Protein 3OA6 (pdb70)

Organism: Homo sapiens (NCBI:txid9606)

Nearest PDB structures (foldseek):
  3oa6-assembly1_B  TM=1.012E+00  e=2.295E-14  Homo sapiens
  3ob9-assembly4_D  TM=9.820E-01  e=2.320E-13  Homo sapiens
  3m9q-assembly2_B  TM=9.388E-01  e=4.950E-09  Drosophila melanogaster
  7uve-assembly1_A  TM=7.459E-01  e=1.140E-02  Drosophila melanogaster
  7uw8-assembly1_A  TM=7.492E-01  e=1.871E-02  Drosophila melanogaster

B-factor: mean 77.65, std 20.43, range [47.86, 253.08]

Secondary structure (DSSP, 8-state):
--S-TT-EEEEE-S-TTS---EEEEEEEEEEEEE-TT--EEEEEEEEETTS-GGG-EEEEGGGEEE--HHHHHHHHHHHHHHH-/--S-TT-EEEEE-S-TTS---EEEEEEEEEEEEE-TT--EEEEEEEEETTS-GGG-EEEEGGGEEE--HHHHHHHHHHHHHHH-/----

Radius of gyration: 21.13 Å; Cα contacts (8 Å, |Δi|>4): 311; chains: 3; bounding box: 27×32×56 Å

CATH classification: 2.30.30.140

Solvent-accessible surface area: 11754 Å² total

Structure (mmCIF, N/CA/C/O backbone):
data_3OA6
#
_entry.id   3OA6
#
_cell.length_a   37.976
_cell.length_b   44.094
_cell.length_c   67.500
_cell.angle_alpha   81.350
_cell.angle_beta   89.840
_cell.angle_gamma   90.040
#
_symmetry.space_group_name_H-M   'P 1'
#
loop_
_entity.id
_entity.type
_entity.pdbx_description
1 polymer 'Male-specific lethal 3 homolog'
2 polymer "DNA (5'-D(*GP*CP*TP*AP*GP*GP*TP*CP*AP*AP*AP*GP*GP*TP*CP*A)-3')"
3 polymer "DNA (5'-D(*CP*TP*GP*AP*CP*CP*TP*TP*TP*GP*AP*CP*CP*TP*AP*G)-3')"
4 polymer 'H4 peptide monomethylated at lysine 20'
5 non-polymer IMIDAZOLE
6 water water
#
loop_
_atom_site.group_PDB
_atom_site.id
_atom_site.type_symbol
_atom_site.label_atom_id
_atom_site.label_alt_id
_atom_site.label_comp_id
_atom_site.label_asym_id
_atom_site.label_entity_id
_atom_site.label_seq_id
_atom_site.pdbx_PDB_ins_code
_atom_site.C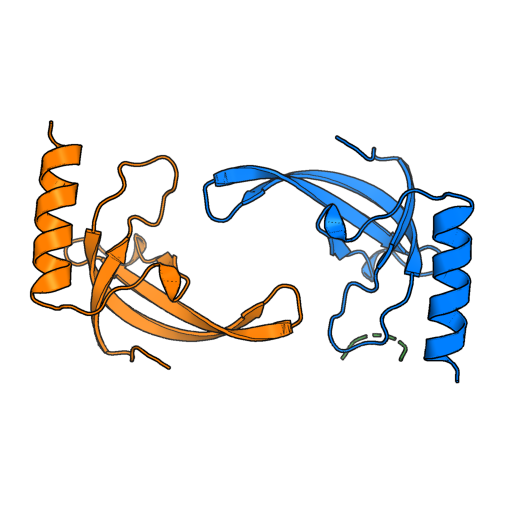artn_x
_atom_site.Cartn_y
_atom_site.Cartn_z
_atom_site.occupancy
_atom_site.B_iso_or_equiv
_atom_site.auth_seq_id
_atom_site.auth_comp_id
_atom_site.auth_asym_id
_atom_site.auth_atom_id
_atom_site.pdbx_PDB_model_num
ATOM 1 N N . PHE A 1 18 ? -8.010 15.367 19.137 1.00 68.66 9 PHE A N 1
ATOM 2 C CA . PHE A 1 18 ? -9.320 14.640 19.030 1.00 67.54 9 PHE A CA 1
ATOM 3 C C . PHE A 1 18 ? -9.852 14.342 20.421 1.00 65.82 9 PHE A C 1
ATOM 4 O O . PHE A 1 18 ? -9.607 15.090 21.359 1.00 66.92 9 PHE A O 1
ATOM 5 N N . LYS A 1 19 ? -10.478 13.187 20.564 1.00 81.60 10 LYS A N 1
ATOM 6 C CA . LYS A 1 19 ? -11.310 12.901 21.749 1.00 78.16 10 LYS A CA 1
ATOM 7 C C . LYS A 1 19 ? -10.469 12.769 23.019 1.00 75.10 10 LYS A C 1
ATOM 8 O O . LYS A 1 19 ? -10.865 13.144 24.120 1.00 73.21 10 LYS A O 1
ATOM 14 N N . PHE A 1 20 ? -9.276 12.247 22.815 1.00 72.73 11 PHE A N 1
ATOM 15 C CA . PHE A 1 20 ? -8.300 12.071 23.891 1.00 70.31 11 PHE A CA 1
ATOM 16 C C . PHE A 1 20 ? -7.031 12.795 23.553 1.00 71.86 11 PHE A C 1
ATOM 17 O O . PHE A 1 20 ? -6.685 12.977 22.414 1.00 71.69 11 PHE A O 1
ATOM 25 N N . HIS A 1 21 ? -6.303 13.133 24.582 1.00 74.47 12 HIS A N 1
ATOM 26 C CA . HIS A 1 21 ? -5.081 13.901 24.417 1.00 78.21 12 HIS A CA 1
ATOM 27 C C . HIS A 1 21 ? -3.914 13.228 25.108 1.00 78.31 12 HIS A C 1
ATOM 28 O O . HIS A 1 21 ? -4.084 12.475 26.074 1.00 78.53 12 HIS A O 1
ATOM 35 N N . SER A 1 22 ? -2.730 13.492 24.572 1.00 78.89 13 SER A N 1
ATOM 36 C CA . SER A 1 22 ? -1.477 13.009 25.181 1.00 78.15 13 SER A CA 1
ATOM 37 C C . SER A 1 22 ? -1.454 13.379 26.615 1.00 76.36 13 SER A C 1
ATOM 38 O O . SER A 1 22 ? -1.752 14.476 26.980 1.00 78.94 13 SER A O 1
ATOM 41 N N . GLY A 1 23 ? -1.054 12.432 27.421 1.00 73.59 14 GLY A N 1
ATOM 42 C CA . GLY A 1 23 ? -0.911 12.654 28.853 1.00 71.68 14 GLY A CA 1
ATOM 43 C C . GLY A 1 23 ? -2.109 12.111 29.562 1.00 69.16 14 GLY A C 1
ATOM 44 O O . GLY A 1 23 ? -2.047 11.733 30.715 1.00 69.45 14 GLY A O 1
ATOM 45 N N . GLU A 1 24 ? -3.203 12.056 28.835 1.00 68.27 15 GLU A N 1
ATOM 46 C CA . GLU A 1 24 ? -4.477 11.609 29.416 1.00 67.32 15 GLU A CA 1
ATOM 47 C C . GLU A 1 24 ? -4.445 10.171 29.858 1.00 64.42 15 GLU A C 1
ATOM 48 O O . GLU A 1 24 ? -4.033 9.254 29.147 1.00 64.34 15 GLU A O 1
ATOM 54 N N . LYS A 1 25 ? -4.961 10.027 31.051 1.00 62.60 16 LYS A N 1
ATOM 55 C CA . LYS A 1 25 ? -5.205 8.752 31.671 1.00 61.83 16 LYS A CA 1
ATOM 56 C C . LYS A 1 25 ? -6.530 8.180 31.168 1.00 58.83 16 LYS A C 1
ATOM 57 O O . LYS A 1 25 ? -7.546 8.838 31.115 1.00 59.62 16 LYS A O 1
ATOM 63 N N . VAL A 1 26 ? -6.467 6.946 30.724 1.00 55.18 17 VAL A N 1
ATOM 64 C CA . VAL A 1 26 ? -7.626 6.319 30.138 1.00 52.95 17 VAL A CA 1
ATOM 65 C C . VAL A 1 26 ? -7.718 4.850 30.464 1.00 52.39 17 VAL A C 1
ATOM 66 O O . VAL A 1 26 ? -6.842 4.257 31.097 1.00 53.42 17 VAL A O 1
ATOM 70 N N . LEU A 1 27 ? -8.813 4.278 30.018 1.00 53.06 18 LEU A N 1
ATOM 71 C CA . LEU A 1 27 ? -9.009 2.827 30.027 1.00 51.31 18 LEU A CA 1
ATOM 72 C C . LEU A 1 27 ? -8.922 2.382 28.616 1.00 53.92 18 LEU A C 1
ATOM 73 O O . LEU A 1 27 ? -9.476 3.035 27.733 1.00 56.00 18 LEU A O 1
ATOM 78 N N . CYS A 1 28 ? -8.247 1.259 28.401 1.00 52.82 19 CYS A N 1
ATOM 79 C CA . CYS A 1 28 ? -8.059 0.759 27.056 1.00 54.13 19 CYS A CA 1
ATOM 80 C C . CYS A 1 28 ? -8.244 -0.745 26.944 1.00 54.08 19 CYS A C 1
ATOM 81 O O . CYS A 1 28 ? -7.742 -1.509 27.764 1.00 53.60 19 CYS A O 1
ATOM 84 N N . PHE A 1 29 ? -8.963 -1.143 25.913 1.00 53.57 20 PHE A N 1
ATOM 85 C CA . PHE A 1 29 ? -9.208 -2.579 25.660 1.00 57.24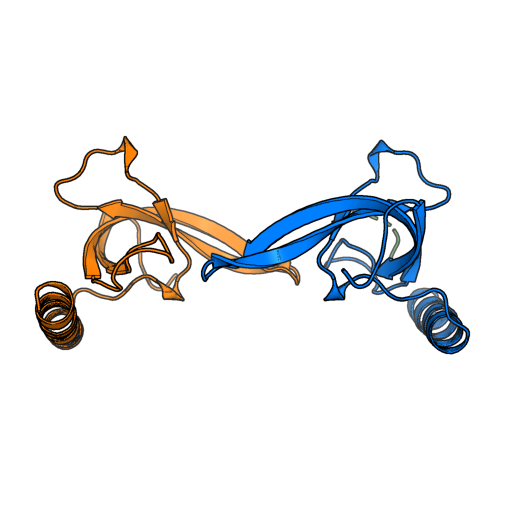 20 PHE A CA 1
ATOM 86 C C . PHE A 1 29 ? -7.937 -3.324 25.372 1.00 57.05 20 PHE A C 1
ATOM 87 O O . PHE A 1 29 ? -6.984 -2.793 24.883 1.00 56.90 20 PHE A O 1
ATOM 95 N N . GLU A 1 30 ? -7.935 -4.541 25.832 1.00 60.65 21 GLU A N 1
ATOM 96 C CA . GLU A 1 30 ? -6.908 -5.526 25.484 1.00 63.38 21 GLU A CA 1
ATOM 97 C C . GLU A 1 30 ? -6.640 -5.402 23.989 1.00 64.56 21 GLU A C 1
ATOM 98 O O . GLU A 1 30 ? -7.538 -5.511 23.177 1.00 65.25 21 GLU A O 1
ATOM 104 N N . PRO A 1 31 ? -5.412 -5.136 23.612 1.00 66.81 22 PRO A N 1
ATOM 105 C CA . PRO A 1 31 ? -5.239 -4.903 22.207 1.00 68.55 22 PRO A CA 1
ATOM 106 C C . PRO A 1 31 ? -5.159 -6.193 21.434 1.00 69.84 22 PRO A C 1
ATOM 107 O O . PRO A 1 31 ? -5.371 -6.189 20.244 1.00 69.30 22 PRO A O 1
ATOM 111 N N . ASP A 1 32 ? -4.916 -7.280 22.155 1.00 72.73 23 ASP A N 1
ATOM 112 C CA . ASP A 1 32 ? -4.789 -8.658 21.542 1.00 74.99 23 ASP A CA 1
ATOM 113 C C . ASP A 1 32 ? -6.091 -9.472 21.454 1.00 75.12 23 ASP A C 1
ATOM 114 O O . ASP A 1 32 ? -6.524 -10.087 22.431 1.00 75.23 23 ASP A O 1
ATOM 119 N N . PRO A 1 33 ? -6.656 -9.562 20.253 1.00 75.66 24 PRO A N 1
ATOM 120 C CA . PRO A 1 33 ? -7.927 -10.214 19.947 1.00 76.38 24 PRO A CA 1
ATOM 121 C C . PRO A 1 33 ? -8.094 -11.590 20.525 1.00 78.30 24 PRO A C 1
ATOM 122 O O . PRO A 1 33 ? -9.216 -11.982 20.820 1.00 79.71 24 PRO A O 1
ATOM 126 N N . THR A 1 34 ? -6.997 -12.321 20.665 1.00 78.61 25 THR A N 1
ATOM 127 C CA . THR A 1 34 ? -7.088 -13.740 21.050 1.00 80.62 25 THR A CA 1
ATOM 128 C C . THR A 1 34 ? -7.198 -13.892 22.556 1.00 81.08 25 THR A C 1
ATOM 129 O O . THR A 1 34 ? -7.324 -15.000 23.070 1.00 84.44 25 THR A O 1
ATOM 133 N N . LYS A 1 35 ? -7.130 -12.761 23.240 1.00 78.50 26 LYS A N 1
ATOM 134 C CA . LYS A 1 35 ? -7.166 -12.716 24.734 1.00 77.89 26 LYS A CA 1
ATOM 135 C C . LYS A 1 35 ? -8.491 -12.221 25.283 1.00 75.07 26 LYS A C 1
ATOM 136 O O . LYS A 1 35 ? -9.310 -11.628 24.590 1.00 73.37 26 LYS A O 1
ATOM 142 N N . ALA A 1 36 ? -8.687 -12.533 26.541 1.00 74.29 27 ALA A N 1
ATOM 143 C CA . ALA A 1 36 ? -9.900 -12.095 27.251 1.00 74.13 27 ALA A CA 1
ATOM 144 C C . ALA A 1 36 ? -10.072 -10.596 27.028 1.00 71.82 27 ALA A C 1
ATOM 145 O O . ALA A 1 36 ? -9.113 -9.821 27.132 1.00 69.77 27 ALA A O 1
ATOM 147 N N . ARG A 1 37 ? -11.281 -10.231 26.634 1.00 70.96 28 ARG A N 1
ATOM 148 C CA . ARG A 1 37 ? -11.676 -8.829 26.528 1.00 69.75 28 ARG A CA 1
ATOM 149 C C . ARG A 1 37 ? -11.750 -8.228 27.942 1.00 66.87 28 ARG A C 1
ATOM 150 O O . ARG A 1 37 ? -12.683 -8.474 28.719 1.00 67.01 28 ARG A O 1
ATOM 158 N 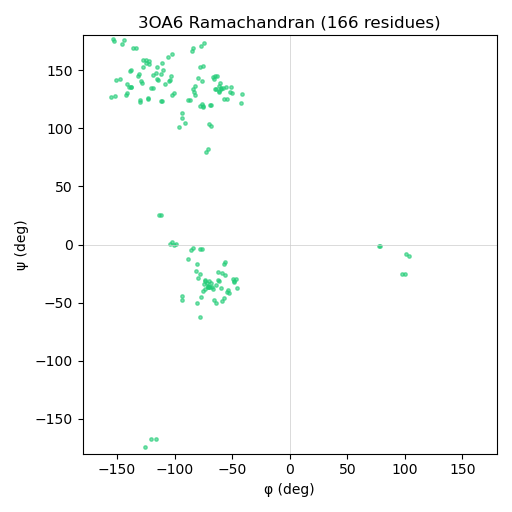N . VAL A 1 38 ? -10.714 -7.483 28.272 1.00 61.86 29 VAL A N 1
ATOM 159 C CA . VAL A 1 38 ? -10.717 -6.695 29.488 1.00 59.06 29 VAL A CA 1
ATOM 160 C C . VAL A 1 38 ? -10.239 -5.289 29.243 1.00 54.54 29 VAL A C 1
ATOM 161 O O . VAL A 1 38 ? -9.729 -4.944 28.189 1.00 52.11 29 VAL A O 1
ATOM 165 N N . LEU A 1 39 ? -10.429 -4.476 30.263 1.00 52.48 30 LEU A N 1
ATOM 166 C CA . LEU A 1 39 ? -10.069 -3.054 30.198 1.00 48.70 30 LEU A CA 1
ATOM 167 C C . LEU A 1 39 ? -8.899 -2.802 31.098 1.00 48.76 30 LEU A C 1
ATOM 168 O O . LEU A 1 39 ? -8.979 -3.040 32.296 1.00 50.91 30 LEU A O 1
ATOM 173 N N . TYR A 1 40 ? -7.830 -2.258 30.532 1.00 49.78 31 TYR A N 1
ATOM 174 C CA . TYR A 1 40 ? -6.640 -1.874 31.322 1.00 51.27 31 TYR A CA 1
ATOM 175 C C . TYR A 1 40 ? -6.534 -0.388 31.581 1.00 51.52 31 TYR A C 1
ATOM 176 O O . TYR A 1 40 ? -6.917 0.452 30.766 1.00 52.23 31 TYR A O 1
ATOM 185 N N . ASP A 1 41 ? -6.033 -0.081 32.750 1.00 52.91 32 ASP A N 1
ATOM 186 C CA . ASP A 1 41 ? -5.688 1.312 33.090 1.00 55.20 32 ASP A CA 1
ATOM 187 C C . ASP A 1 41 ? -4.579 1.659 32.149 1.00 53.19 32 ASP A C 1
ATOM 188 O O . ASP A 1 41 ? -3.650 0.888 31.960 1.00 51.33 32 ASP A O 1
ATOM 193 N N . ALA A 1 42 ? -4.680 2.819 31.543 1.00 51.52 33 ALA A N 1
ATOM 194 C CA . ALA A 1 42 ? -3.658 3.184 30.576 1.00 52.96 33 ALA A CA 1
ATOM 195 C C . ALA A 1 42 ? -3.501 4.673 30.425 1.00 53.97 33 ALA A C 1
ATOM 196 O O . ALA A 1 42 ? -4.196 5.470 31.025 1.00 52.97 33 ALA A O 1
ATOM 198 N N . LYS A 1 43 ? -2.547 5.017 29.614 1.00 56.89 34 LYS A N 1
ATOM 199 C CA . LYS A 1 43 ? -2.197 6.413 29.414 1.00 60.17 34 LYS A CA 1
ATOM 200 C C . LYS A 1 43 ? -1.867 6.687 27.957 1.00 60.62 34 LYS A C 1
ATOM 201 O O . LYS A 1 43 ? -1.191 5.891 27.294 1.00 59.52 34 LYS A O 1
ATOM 207 N N . ILE A 1 44 ? -2.361 7.824 27.469 1.00 60.60 35 ILE A N 1
ATOM 208 C CA . ILE A 1 44 ? -2.058 8.215 26.089 1.00 61.01 35 ILE A CA 1
ATOM 209 C C . ILE A 1 44 ? -0.655 8.784 26.050 1.00 62.39 35 ILE A C 1
ATOM 210 O O . ILE A 1 44 ? -0.338 9.754 26.730 1.00 64.33 35 ILE A O 1
ATOM 215 N N . VAL A 1 45 ? 0.179 8.128 25.271 1.00 63.23 36 VAL A N 1
ATOM 216 C CA . VAL A 1 45 ? 1.617 8.459 25.139 1.00 65.96 36 VAL A CA 1
ATOM 217 C C . VAL A 1 45 ? 1.802 9.387 23.977 1.00 68.71 36 VAL A C 1
ATOM 218 O O . VAL A 1 45 ? 2.531 10.359 24.032 1.00 72.20 36 VAL A O 1
ATOM 222 N N . ASP A 1 46 ? 1.125 9.028 22.912 1.00 69.10 37 ASP A N 1
ATOM 223 C CA . ASP A 1 46 ? 1.148 9.775 21.644 1.00 71.60 37 ASP A CA 1
ATOM 224 C C . ASP A 1 46 ? -0.129 9.644 20.834 1.00 69.86 37 ASP A C 1
ATOM 225 O O . ASP A 1 46 ? -0.721 8.566 20.728 1.00 67.43 37 ASP A O 1
ATOM 230 N N . VAL A 1 47 ? -0.511 10.755 20.229 1.00 70.49 38 VAL A N 1
ATOM 231 C CA . VAL A 1 47 ? -1.547 10.734 19.209 1.00 70.66 38 VAL A CA 1
ATOM 232 C C . VAL A 1 47 ? -0.971 11.045 17.853 1.00 73.13 38 VAL A C 1
ATOM 233 O O . VAL A 1 47 ? 0.042 11.706 17.687 1.00 76.80 38 VAL A O 1
ATOM 237 N N . ILE A 1 48 ? -1.672 10.578 16.867 1.00 73.50 39 ILE A N 1
ATOM 238 C CA . ILE A 1 48 ? -1.157 10.622 15.506 1.00 74.85 39 ILE A CA 1
ATOM 239 C C . ILE A 1 48 ? -2.311 10.606 14.560 1.00 75.58 39 ILE A C 1
ATOM 240 O O . ILE A 1 48 ? -3.179 9.739 14.646 1.00 75.21 39 ILE A O 1
ATOM 245 N N . VAL A 1 49 ? -2.336 11.575 13.672 1.00 77.66 40 VAL A N 1
ATOM 246 C CA . VAL A 1 49 ? -3.324 11.570 12.594 1.00 78.11 40 VAL A CA 1
ATOM 247 C C . VAL A 1 49 ? -2.884 10.553 11.577 1.00 77.90 40 VAL A C 1
ATOM 248 O O . VAL A 1 49 ? -1.780 10.580 11.068 1.00 78.23 40 VAL A O 1
ATOM 252 N N . GLY A 1 50 ? -3.766 9.604 11.365 1.00 78.56 41 GLY A N 1
ATOM 253 C CA . GLY A 1 50 ? -3.554 8.505 10.418 1.00 78.67 41 GLY A CA 1
ATOM 254 C C . GLY A 1 50 ? -4.625 8.499 9.360 1.00 79.62 41 GLY A C 1
ATOM 255 O O . GLY A 1 50 ? -5.393 9.432 9.213 1.00 80.13 41 GLY A O 1
ATOM 256 N N . LYS A 1 51 ? -4.675 7.413 8.621 1.00 80.83 42 LYS A N 1
ATOM 257 C CA . LYS A 1 51 ? -5.561 7.348 7.465 1.00 82.45 42 LYS A CA 1
ATOM 258 C C . LYS A 1 51 ? -6.224 6.007 7.252 1.00 82.75 42 LYS A C 1
ATOM 259 O O . LYS A 1 51 ? -5.572 4.942 7.193 1.00 82.99 42 LYS A O 1
ATOM 265 N N . ASP A 1 52 ? -7.543 6.100 7.114 1.00 84.45 43 ASP A N 1
ATOM 266 C CA . ASP A 1 52 ? -8.405 4.930 6.881 1.00 85.82 43 ASP A CA 1
ATOM 267 C C . ASP A 1 52 ? -8.278 4.398 5.455 1.00 85.71 43 ASP A C 1
ATOM 268 O O . ASP A 1 52 ? -7.629 4.988 4.583 1.00 86.79 43 ASP A O 1
ATOM 273 N N . GLU A 1 53 ? -8.918 3.268 5.241 1.00 85.06 44 GLU A N 1
ATOM 274 C CA . GLU A 1 53 ? -8.644 2.461 4.044 1.00 84.81 44 GLU A CA 1
ATOM 275 C C . GLU A 1 53 ? -9.024 3.311 2.858 1.00 83.54 44 GLU A C 1
ATOM 276 O O . GLU A 1 53 ? -8.515 3.142 1.766 1.00 83.68 44 GLU A O 1
ATOM 282 N N . LYS A 1 54 ? -9.909 4.257 3.143 1.00 81.80 45 LYS A N 1
ATOM 283 C CA . LYS A 1 54 ? -10.484 5.179 2.143 1.00 80.42 45 LYS A CA 1
ATOM 284 C C . LYS A 1 54 ? -10.031 6.608 2.399 1.00 79.61 45 LYS A C 1
ATOM 285 O O . LYS A 1 54 ? -10.715 7.587 2.070 1.00 78.44 45 LYS A O 1
ATOM 291 N N . GLY A 1 55 ? -8.888 6.688 3.039 1.00 77.70 46 GLY A N 1
ATOM 292 C CA . GLY A 1 55 ? -8.069 7.886 3.012 1.00 78.15 46 GLY A CA 1
ATOM 293 C C . GLY A 1 55 ? -8.540 8.981 3.929 1.00 79.32 46 GLY A C 1
ATOM 294 O O . GLY A 1 55 ? -7.929 10.046 4.005 1.00 80.49 46 GLY A O 1
ATOM 295 N N . ARG A 1 56 ? -9.644 8.732 4.614 1.00 78.54 47 ARG A N 1
ATOM 296 C CA . ARG A 1 56 ? -10.114 9.694 5.654 1.00 79.31 47 ARG A CA 1
ATOM 297 C C . ARG A 1 56 ? -9.134 9.761 6.803 1.00 77.95 47 ARG A C 1
ATOM 298 O O . ARG A 1 56 ? -8.528 8.755 7.211 1.00 75.73 47 ARG A O 1
ATOM 306 N N . LYS A 1 57 ? -8.991 10.974 7.307 1.00 78.79 48 LYS A N 1
ATOM 307 C CA . LYS A 1 57 ? -8.228 11.215 8.541 1.00 79.29 48 LYS A CA 1
ATOM 308 C C . LYS A 1 57 ? -8.945 10.641 9.728 1.00 78.07 48 LYS A C 1
ATOM 309 O O . LYS A 1 57 ? -10.092 10.964 10.008 1.00 78.43 48 LYS A O 1
ATOM 315 N N . ILE A 1 58 ? -8.229 9.726 10.357 1.00 77.21 49 ILE A N 1
ATOM 316 C CA . ILE A 1 58 ? -8.610 9.074 11.617 1.00 76.82 49 ILE A CA 1
ATOM 317 C C . ILE A 1 58 ? -7.452 9.153 12.613 1.00 76.50 49 ILE A C 1
ATOM 318 O O . ILE A 1 58 ? -6.287 8.965 12.233 1.00 78.19 49 ILE A O 1
ATOM 323 N N . PRO A 1 59 ? -7.764 9.395 13.888 1.00 75.18 50 PRO A N 1
ATOM 324 C CA . PRO A 1 59 ? -6.734 9.454 14.900 1.00 74.02 50 PRO A CA 1
ATOM 325 C C . PRO A 1 59 ? -6.296 8.088 15.342 1.00 71.30 50 PRO A C 1
ATOM 326 O O . PRO A 1 59 ? -7.087 7.152 15.420 1.00 69.66 50 PRO A O 1
ATOM 330 N N . GLU A 1 60 ? -5.003 8.010 15.590 1.00 70.48 51 GLU A N 1
ATOM 331 C CA . GLU A 1 60 ? -4.384 6.847 16.225 1.00 68.63 51 GLU A CA 1
ATOM 332 C C . GLU A 1 60 ? -3.744 7.280 17.509 1.00 66.08 51 GLU A C 1
ATOM 333 O O . GLU A 1 60 ? -3.234 8.404 17.634 1.00 64.27 51 GLU A O 1
ATOM 339 N N . TYR A 1 61 ? -3.794 6.356 18.452 1.00 62.81 52 TYR A N 1
ATOM 340 C CA . TYR A 1 61 ? -3.361 6.606 19.841 1.00 61.21 52 TYR A CA 1
ATOM 341 C C . TYR A 1 61 ? -2.417 5.527 20.278 1.00 58.69 52 TYR A C 1
ATOM 342 O O . TYR A 1 61 ? -2.738 4.355 20.230 1.00 57.67 52 TYR A O 1
ATOM 351 N N . LEU A 1 62 ? -1.236 5.945 20.685 1.00 57.61 53 LEU A N 1
ATOM 352 C CA . LEU A 1 62 ? -0.250 5.038 21.270 1.00 56.16 53 LEU A CA 1
ATOM 353 C C . LEU A 1 62 ? -0.534 4.950 22.759 1.00 55.43 53 LEU A C 1
ATOM 354 O O . LEU A 1 62 ? -0.565 5.950 23.466 1.00 54.19 53 LEU A O 1
ATOM 359 N N . ILE A 1 63 ? -0.730 3.732 23.230 1.00 54.30 54 ILE A N 1
ATOM 360 C CA . ILE A 1 63 ? -1.134 3.572 24.559 1.00 53.12 54 ILE A CA 1
ATOM 361 C C . ILE A 1 63 ? -0.158 2.808 25.345 1.00 53.99 54 ILE A C 1
ATOM 362 O O . ILE A 1 63 ? 0.412 1.795 24.916 1.00 54.30 54 ILE A O 1
ATOM 367 N N . HIS A 1 64 ? 0.060 3.380 26.507 1.00 53.95 55 HIS A N 1
ATOM 368 C CA . HIS A 1 64 ? 0.838 2.793 27.593 1.00 55.00 55 HIS A CA 1
ATOM 369 C C . HIS A 1 64 ? -0.078 2.225 28.662 1.00 53.09 55 HIS A C 1
ATOM 370 O O . HIS A 1 64 ? -0.969 2.907 29.184 1.00 52.85 55 HIS A O 1
ATOM 377 N N . PHE A 1 65 ? 0.209 0.978 28.989 1.00 51.46 56 PHE A N 1
ATOM 378 C CA . PHE A 1 65 ? -0.536 0.178 29.978 1.00 50.97 56 PHE A CA 1
ATOM 379 C C . PHE A 1 65 ? 0.079 0.269 31.351 1.00 51.31 56 PHE A C 1
ATOM 380 O O . PHE A 1 65 ? 1.167 -0.232 31.615 1.00 55.82 56 PHE A O 1
ATOM 388 N N . ASN A 1 66 ? -0.608 0.958 32.220 1.00 51.25 57 ASN A N 1
ATOM 389 C CA . ASN A 1 66 ? -0.056 1.221 33.517 1.00 54.21 57 ASN A CA 1
ATOM 390 C C . ASN A 1 66 ? 0.351 -0.083 34.199 1.00 55.42 57 ASN A C 1
ATOM 391 O O . ASN A 1 66 ? -0.457 -1.008 34.405 1.00 52.09 57 ASN A O 1
ATOM 396 N N . GLY A 1 67 ? 1.604 -0.107 34.602 1.00 57.16 58 GLY A N 1
ATOM 397 C CA . GLY A 1 67 ? 2.128 -1.153 35.451 1.00 58.48 58 GLY A CA 1
ATOM 398 C C . GLY A 1 67 ? 2.938 -2.096 34.668 1.00 60.81 58 GLY A C 1
ATOM 399 O O . GLY A 1 67 ? 3.605 -2.932 35.222 1.00 63.91 58 GLY A O 1
ATOM 400 N N . TRP A 1 68 ? 2.849 -1.933 33.349 1.00 62.45 59 TRP A N 1
ATOM 401 C CA . TRP A 1 68 ? 3.698 -2.654 32.372 1.00 64.89 59 TRP A CA 1
ATOM 402 C C . TRP A 1 68 ? 4.675 -1.687 31.732 1.00 66.43 59 TRP A C 1
ATOM 403 O O . TRP A 1 68 ? 4.377 -0.511 31.586 1.00 65.34 59 TRP A O 1
ATOM 414 N N . ASN A 1 69 ? 5.846 -2.174 31.327 1.00 70.48 60 ASN A N 1
ATOM 415 C CA . ASN A 1 69 ? 6.863 -1.249 30.758 1.00 72.22 60 ASN A CA 1
ATOM 416 C C . ASN A 1 69 ? 6.685 -1.001 29.330 1.00 72.74 60 ASN A C 1
ATOM 417 O O . ASN A 1 69 ? 5.920 -1.671 28.659 1.00 72.18 60 ASN A O 1
ATOM 422 N N . ARG A 1 70 ? 7.402 0.018 28.899 1.00 74.78 61 ARG A N 1
ATOM 423 C CA . ARG A 1 70 ? 7.101 0.680 27.641 1.00 75.30 61 ARG A CA 1
ATOM 424 C C . ARG A 1 70 ? 7.102 -0.278 26.469 1.00 74.39 61 ARG A C 1
ATOM 425 O O . ARG A 1 70 ? 6.546 0.040 25.416 1.00 74.15 61 ARG A O 1
ATOM 433 N N . SER A 1 71 ? 7.664 -1.465 26.665 1.00 73.69 62 SER A N 1
ATOM 434 C CA . SER A 1 71 ? 7.814 -2.414 25.538 1.00 73.18 62 SER A CA 1
ATOM 435 C C . SER A 1 71 ? 6.475 -3.053 25.288 1.00 69.95 62 SER A C 1
ATOM 436 O O . SER A 1 71 ? 6.301 -3.811 24.348 1.00 67.44 62 SER A O 1
ATOM 439 N N . TRP A 1 72 ? 5.517 -2.719 26.139 1.00 66.88 63 TRP A N 1
ATOM 440 C CA . TRP A 1 72 ? 4.157 -3.270 25.986 1.00 65.22 63 TRP A CA 1
ATOM 441 C C . TRP A 1 72 ? 3.225 -2.290 25.327 1.00 60.98 63 TRP A C 1
ATOM 442 O O . TRP A 1 72 ? 2.063 -2.564 25.141 1.00 59.39 63 TRP A O 1
ATOM 453 N N . ASP A 1 73 ? 3.758 -1.131 25.021 1.00 60.74 64 ASP A N 1
ATOM 454 C CA . ASP A 1 73 ? 2.981 -0.045 24.337 1.00 60.44 64 ASP A CA 1
ATOM 455 C C . ASP A 1 73 ? 2.439 -0.495 22.956 1.00 57.51 64 ASP A C 1
ATOM 456 O O . ASP A 1 73 ? 3.115 -1.151 22.179 1.00 56.11 64 ASP A O 1
ATOM 461 N N . ARG A 1 74 ? 1.177 -0.181 22.734 1.00 54.26 65 ARG A N 1
ATOM 462 C CA . ARG A 1 74 ? 0.441 -0.618 21.556 1.00 54.53 65 ARG A CA 1
ATOM 463 C C . ARG A 1 74 ? -0.288 0.513 20.923 1.00 54.35 65 ARG A C 1
ATOM 464 O O . ARG A 1 74 ? -0.754 1.422 21.633 1.00 54.40 65 ARG A O 1
ATOM 472 N N . TRP A 1 75 ? -0.365 0.466 19.588 1.00 53.91 66 TRP A N 1
ATOM 473 C CA . TRP A 1 75 ? -1.192 1.426 18.806 1.00 55.18 66 TRP A CA 1
ATOM 474 C C . TRP A 1 75 ? -2.607 0.914 18.791 1.00 55.93 66 TRP A C 1
ATOM 475 O O . TRP A 1 75 ? -2.862 -0.257 18.504 1.00 59.36 66 TRP A O 1
ATOM 486 N N . ALA A 1 76 ? -3.518 1.806 19.053 1.00 55.24 67 ALA A N 1
ATOM 487 C CA . ALA A 1 76 ? -4.912 1.463 19.103 1.00 55.95 67 ALA A CA 1
ATOM 488 C C . ALA A 1 76 ? -5.753 2.516 18.416 1.00 56.96 67 ALA A C 1
ATOM 489 O O . ALA A 1 76 ? -5.396 3.688 18.364 1.00 57.33 67 ALA A O 1
ATOM 491 N N . ALA A 1 77 ? -6.859 2.039 17.872 1.00 57.76 68 ALA A N 1
ATOM 492 C CA . ALA A 1 77 ? -7.904 2.893 17.273 1.00 59.64 68 ALA A CA 1
ATOM 493 C C . ALA A 1 77 ? -8.769 3.527 18.369 1.00 60.41 68 ALA A C 1
ATOM 494 O O . ALA A 1 77 ? -8.858 3.010 19.464 1.00 60.82 68 ALA A O 1
ATOM 496 N N . GLU A 1 78 ? -9.335 4.688 18.072 1.00 64.48 69 GLU A N 1
ATOM 497 C CA . GLU A 1 78 ? -10.256 5.393 19.015 1.00 67.40 69 GLU A CA 1
ATOM 498 C C . GLU A 1 78 ? -11.286 4.458 19.642 1.00 66.35 69 GLU A C 1
ATOM 499 O O . GLU A 1 78 ? -11.659 4.568 20.785 1.00 66.24 69 GLU A O 1
ATOM 505 N N . ASP A 1 79 ? -11.752 3.538 18.841 1.00 65.84 70 ASP A N 1
ATOM 506 C CA . ASP A 1 79 ? -12.733 2.556 19.298 1.00 66.98 70 ASP A CA 1
ATOM 507 C C . ASP A 1 79 ? -12.312 1.908 20.615 1.00 65.39 70 ASP A C 1
ATOM 508 O O . ASP A 1 79 ? -13.139 1.448 21.398 1.00 66.36 70 ASP A O 1
ATOM 513 N N . HIS A 1 80 ? -11.017 1.832 20.804 1.00 62.22 71 HIS A N 1
ATOM 514 C CA . HIS A 1 80 ? -10.440 0.886 21.773 1.00 61.43 71 HIS A CA 1
ATOM 515 C C . HIS A 1 80 ? -10.101 1.558 23.082 1.00 59.16 71 HIS A C 1
ATOM 516 O O . HIS A 1 80 ? -9.560 0.969 24.010 1.00 58.82 71 HIS A O 1
ATOM 523 N N . VAL A 1 81 ? -10.399 2.822 23.102 1.00 56.30 72 VAL A N 1
ATOM 524 C CA . VAL A 1 81 ? -9.959 3.681 24.176 1.00 55.02 72 VAL A CA 1
ATOM 525 C C . VAL A 1 81 ? -11.173 4.306 24.763 1.00 55.19 72 VAL A C 1
ATOM 526 O O . VAL A 1 81 ? -12.004 4.847 24.052 1.00 56.34 72 VAL A O 1
ATOM 530 N N . LEU A 1 82 ? -11.303 4.130 26.065 1.00 55.65 73 LEU A N 1
ATOM 531 C CA . LEU A 1 82 ? -12.426 4.682 26.830 1.00 56.67 73 LEU A CA 1
ATOM 532 C C . LEU A 1 82 ? -11.963 5.714 27.800 1.00 56.91 73 LEU A C 1
ATOM 533 O O . LEU A 1 82 ? -10.949 5.586 28.430 1.00 55.60 73 LEU A O 1
ATOM 538 N N . ARG A 1 83 ? -12.765 6.738 27.919 1.00 60.01 74 ARG A N 1
ATOM 539 C CA . ARG A 1 83 ? -12.614 7.717 28.998 1.00 61.42 74 ARG A CA 1
ATOM 540 C C . ARG A 1 83 ? -12.726 7.119 30.407 1.00 61.18 74 ARG A C 1
ATOM 541 O O . ARG A 1 83 ? -13.628 6.370 30.729 1.00 58.14 74 ARG A O 1
ATOM 549 N N . ASP A 1 84 ? -11.799 7.532 31.251 1.00 63.05 75 ASP A N 1
ATOM 550 C CA . ASP A 1 84 ? -11.714 7.065 32.659 1.00 64.84 75 ASP A CA 1
ATOM 551 C C . ASP A 1 84 ? -12.834 7.617 33.546 1.00 65.77 75 ASP A C 1
ATOM 552 O O . ASP A 1 84 ? -12.662 8.504 34.359 1.00 67.45 75 ASP A O 1
ATOM 557 N N . THR A 1 85 ? -13.946 6.946 33.440 1.00 65.12 76 THR A N 1
ATOM 558 C CA . THR A 1 85 ? -15.213 7.445 33.865 1.00 64.88 76 THR A CA 1
ATOM 559 C C . THR A 1 85 ? -15.868 6.438 34.869 1.00 63.87 76 THR A C 1
ATOM 560 O O . THR A 1 85 ? -15.463 5.283 34.946 1.00 61.95 76 THR A O 1
ATOM 564 N N . ASP A 1 86 ? -16.801 6.882 35.694 1.00 62.79 77 ASP A N 1
ATOM 565 C CA . ASP A 1 86 ? -17.457 5.936 36.636 1.00 62.29 77 ASP A CA 1
ATOM 566 C C . ASP A 1 86 ? -18.049 4.749 35.840 1.00 61.42 77 ASP A C 1
ATOM 567 O O . ASP A 1 86 ? -18.035 3.600 36.268 1.00 59.96 77 ASP A O 1
ATOM 572 N N . GLU A 1 87 ? -18.636 5.069 34.709 1.00 61.87 78 GLU A N 1
ATOM 573 C CA . GLU A 1 87 ? -19.418 4.068 33.971 1.00 64.22 78 GLU A CA 1
ATOM 574 C C . GLU A 1 87 ? -18.504 3.042 33.276 1.00 61.10 78 GLU A C 1
ATOM 575 O O . GLU A 1 87 ? -18.885 1.882 33.088 1.00 60.54 78 GLU A O 1
ATOM 581 N N . ASN A 1 88 ? -17.326 3.521 32.908 1.00 56.73 79 ASN A N 1
ATOM 582 C CA . ASN A 1 88 ? -16.338 2.720 32.212 1.00 55.79 79 ASN A CA 1
ATOM 583 C C . ASN A 1 88 ? -15.554 1.860 33.178 1.00 54.42 79 ASN A C 1
ATOM 584 O O . ASN A 1 88 ? -15.020 0.794 32.822 1.00 51.40 79 ASN A O 1
ATOM 589 N N . ARG A 1 89 ? -15.557 2.331 34.410 1.00 54.04 80 ARG A N 1
ATOM 590 C CA . ARG A 1 89 ? -14.897 1.668 35.525 1.00 53.32 80 ARG A CA 1
ATOM 591 C C . ARG A 1 89 ? -15.785 0.519 35.935 1.00 54.60 80 ARG A C 1
ATOM 592 O O . ARG A 1 89 ? -15.342 -0.583 36.166 1.00 54.38 80 ARG A O 1
ATOM 600 N N . ARG A 1 90 ? -17.065 0.814 36.018 1.00 54.72 81 ARG A N 1
ATOM 601 C CA . ARG A 1 90 ? -18.047 -0.230 36.212 1.00 56.59 81 ARG A CA 1
ATOM 602 C C . ARG A 1 90 ? -17.893 -1.316 35.137 1.00 54.90 81 ARG A C 1
ATOM 603 O O . ARG A 1 90 ? -18.040 -2.480 35.418 1.00 53.19 81 ARG A O 1
ATOM 611 N N . LEU A 1 91 ? -17.621 -0.906 33.910 1.00 51.49 82 LEU A N 1
ATOM 612 C CA . LEU A 1 91 ? -17.582 -1.864 32.814 1.00 52.22 82 LEU A CA 1
ATOM 613 C C . LEU A 1 91 ? -16.266 -2.686 32.956 1.00 52.60 82 LEU A C 1
ATOM 614 O O . LEU A 1 91 ? -16.221 -3.907 32.742 1.00 53.78 82 LEU A O 1
ATOM 619 N N . GLN A 1 92 ? -15.240 -2.005 33.444 1.00 52.07 83 GLN A N 1
ATOM 620 C CA . GLN A 1 92 ? -13.952 -2.645 33.757 1.00 53.18 83 GLN A CA 1
ATOM 621 C C . GLN A 1 92 ? -14.112 -3.793 34.767 1.00 55.81 83 GLN A C 1
ATOM 622 O O . GLN A 1 92 ? -13.572 -4.889 34.605 1.00 55.58 83 GLN A O 1
ATOM 628 N N . ARG A 1 93 ? -14.861 -3.516 35.807 1.00 57.59 84 ARG A N 1
ATOM 629 C CA . ARG A 1 93 ? -15.008 -4.477 36.907 1.00 61.06 84 ARG A CA 1
ATOM 630 C C . ARG A 1 93 ? -15.807 -5.668 36.393 1.00 62.36 84 ARG A C 1
ATOM 631 O O . ARG A 1 93 ? -15.524 -6.854 36.706 1.00 63.24 84 ARG A O 1
ATOM 639 N N . LYS A 1 94 ? -16.754 -5.336 35.539 1.00 60.22 85 LYS A N 1
ATOM 640 C CA . LYS A 1 94 ? -17.697 -6.328 35.037 1.00 62.44 85 LYS A CA 1
ATOM 641 C C . LYS A 1 94 ? -16.964 -7.294 34.084 1.00 60.17 85 LYS A C 1
ATOM 642 O O . LYS A 1 94 ? -17.182 -8.488 34.077 1.00 61.70 85 LYS A O 1
ATOM 648 N N . LEU A 1 95 ? -16.044 -6.765 33.335 1.00 57.31 86 LEU A N 1
ATOM 649 C CA . LEU A 1 95 ? -15.306 -7.608 32.358 1.00 56.72 86 LEU A CA 1
ATOM 650 C C . LEU A 1 95 ? -14.215 -8.400 33.106 1.00 58.05 86 LEU A C 1
ATOM 651 O O . LEU A 1 95 ? -13.854 -9.539 32.764 1.00 58.86 86 LEU A O 1
ATOM 656 N N . ALA A 1 96 ? -13.763 -7.797 34.182 1.00 59.00 87 ALA A N 1
ATOM 657 C CA . ALA A 1 96 ? -12.707 -8.395 35.026 1.00 61.11 87 ALA A CA 1
ATOM 658 C C . ALA A 1 96 ? -13.228 -9.669 35.710 1.00 64.90 87 ALA A C 1
ATOM 659 O O . ALA A 1 96 ? -12.538 -10.681 35.761 1.00 67.49 87 ALA A O 1
ATOM 661 N N . ARG A 1 97 ? -14.483 -9.620 36.120 1.00 67.81 88 ARG A N 1
ATOM 662 C CA . ARG A 1 97 ? -15.154 -10.751 36.775 1.00 72.17 88 ARG A CA 1
ATOM 663 C C . ARG A 1 97 ? -15.423 -11.867 35.805 1.00 75.58 88 ARG A C 1
ATOM 664 O O . ARG A 1 97 ? -15.316 -13.054 36.140 1.00 77.56 88 ARG A O 1
ATOM 672 N N . LYS A 1 98 ? -15.753 -11.484 34.588 1.00 76.82 89 LYS A N 1
ATOM 673 C CA . LYS A 1 98 ? -16.065 -12.471 33.563 1.00 79.52 89 LYS A CA 1
ATOM 674 C C . LYS A 1 98 ? -14.803 -13.240 33.331 1.00 79.81 89 LYS A C 1
ATOM 675 O O . LYS A 1 98 ? -14.780 -14.466 33.379 1.00 83.11 89 LYS A O 1
ATOM 681 N N . ALA A 1 99 ? -13.738 -12.490 33.112 1.00 77.32 90 ALA A N 1
ATOM 682 C CA . ALA A 1 99 ? -12.443 -13.087 32.747 1.00 76.33 90 ALA A CA 1
ATOM 683 C C . ALA A 1 99 ? -11.880 -14.014 33.811 1.00 78.56 90 ALA A C 1
ATOM 684 O O . ALA A 1 99 ? -11.223 -14.973 33.496 1.00 79.71 90 ALA A O 1
ATOM 686 N N . VAL A 1 100 ? -12.162 -13.746 35.078 1.00 81.41 91 VAL A N 1
ATOM 687 C CA . VAL A 1 100 ? -11.614 -14.600 36.153 1.00 84.41 91 VAL A CA 1
ATOM 688 C C . VAL A 1 100 ? -12.426 -15.890 36.222 1.00 90.04 91 VAL A C 1
ATOM 689 O O . VAL A 1 100 ? -11.937 -17.016 35.954 1.00 92.60 91 VAL A O 1
ATOM 693 N N . ALA A 1 101 ? -13.690 -15.700 36.533 1.00 64.15 92 ALA A N 1
ATOM 694 C CA . ALA A 1 101 ? -14.687 -16.786 36.436 1.00 66.13 92 ALA A CA 1
ATOM 695 C C . ALA A 1 101 ? -14.491 -17.676 35.166 1.00 67.87 92 ALA A C 1
ATOM 696 O O . ALA A 1 101 ? -13.494 -17.563 34.415 1.00 70.03 92 ALA A O 1
ATOM 698 N N . PHE B 1 18 ? -7.722 -17.971 -1.453 1.00 69.28 9 PHE B N 1
ATOM 699 C CA . PHE B 1 18 ? -9.192 -17.710 -1.351 1.00 68.49 9 PHE B CA 1
ATOM 700 C C . PHE B 1 18 ? -9.862 -17.541 -2.712 1.00 66.58 9 PHE B C 1
ATOM 701 O O . PHE B 1 18 ? -9.793 -18.413 -3.571 1.00 68.42 9 PHE B O 1
ATOM 702 N N . LYS B 1 19 ? -10.506 -16.401 -2.892 1.00 81.44 10 LYS B N 1
ATOM 703 C CA . LYS B 1 19 ? -11.372 -16.159 -4.071 1.00 78.25 10 LYS B CA 1
ATOM 704 C C . LYS B 1 19 ? -10.567 -16.033 -5.340 1.00 75.11 10 LYS B C 1
ATOM 705 O O . LYS B 1 19 ? -10.999 -16.392 -6.427 1.00 73.40 10 LYS B O 1
ATOM 711 N N . PHE B 1 20 ? -9.372 -15.510 -5.159 1.00 72.66 11 PHE B N 1
ATOM 712 C CA . PHE B 1 20 ? -8.405 -15.343 -6.248 1.00 70.27 11 PHE B CA 1
ATOM 713 C C . PHE B 1 20 ? -7.142 -16.072 -5.905 1.00 71.73 11 PHE B C 1
ATOM 714 O O . PHE B 1 20 ? -6.826 -16.297 -4.756 1.00 71.37 11 PHE B O 1
ATOM 722 N N . HIS B 1 21 ? -6.394 -16.380 -6.929 1.00 74.18 12 HIS B N 1
ATOM 723 C CA . HIS B 1 21 ? -5.170 -17.133 -6.755 1.00 77.89 12 HIS B CA 1
ATOM 724 C C . HIS B 1 21 ? -4.003 -16.409 -7.412 1.00 78.19 12 HIS B C 1
ATOM 725 O O . HIS B 1 21 ? -4.182 -15.518 -8.277 1.00 78.10 12 HIS B O 1
ATOM 732 N N . SER B 1 22 ? -2.810 -16.770 -6.949 1.00 78.85 13 SER B N 1
ATOM 733 C CA . SER B 1 22 ? -1.552 -16.304 -7.576 1.00 77.85 13 SER B CA 1
ATOM 734 C C . SER B 1 22 ? -1.557 -16.643 -9.009 1.00 75.97 13 SER B C 1
ATOM 735 O O . SER B 1 22 ? -1.901 -17.735 -9.395 1.00 78.82 13 SER B O 1
ATOM 738 N N . GLY B 1 23 ? -1.149 -15.681 -9.803 1.00 73.07 14 GLY B N 1
ATOM 739 C CA . 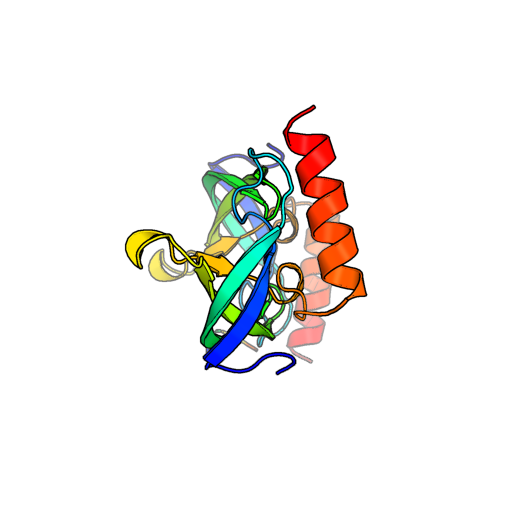GLY B 1 23 ? -1.008 -15.877 -11.241 1.00 71.08 14 GLY B CA 1
ATOM 740 C C . GLY B 1 23 ? -2.228 -15.352 -11.948 1.00 68.84 14 GLY B C 1
ATOM 741 O O . GLY B 1 23 ? -2.182 -14.933 -13.094 1.00 68.90 14 GLY B O 1
ATOM 742 N N . GLU B 1 24 ? -3.324 -15.335 -11.218 1.00 68.22 15 GLU B N 1
ATOM 743 C CA . GLU B 1 24 ? -4.604 -14.891 -11.781 1.00 67.19 15 GLU B CA 1
ATOM 744 C C . GLU B 1 24 ? -4.569 -13.460 -12.249 1.00 64.52 15 GLU B C 1
ATOM 745 O O . GLU B 1 24 ? -4.116 -12.546 -11.578 1.00 64.25 15 GLU B O 1
ATOM 751 N N . LYS B 1 25 ? -5.075 -13.318 -13.444 1.00 63.00 16 LYS B N 1
ATOM 752 C CA . LYS B 1 25 ? -5.288 -12.030 -14.054 1.00 62.26 16 LYS B CA 1
ATOM 753 C C . LYS B 1 25 ? -6.622 -11.480 -13.557 1.00 59.39 16 LYS B C 1
ATOM 754 O O . LYS B 1 25 ? -7.633 -12.178 -13.513 1.00 60.22 16 LYS B O 1
ATOM 760 N N . VAL B 1 26 ? -6.582 -10.237 -13.128 1.00 55.32 17 VAL B N 1
ATOM 761 C CA . VAL B 1 26 ? -7.745 -9.600 -12.516 1.00 53.55 17 VAL B CA 1
ATOM 762 C C . VAL B 1 26 ? -7.852 -8.130 -12.831 1.00 53.41 17 VAL B C 1
ATOM 763 O O . VAL B 1 26 ? -6.959 -7.518 -13.410 1.00 54.93 17 VAL B O 1
ATOM 767 N N . LEU B 1 27 ? -8.963 -7.559 -12.418 1.00 54.15 18 LEU B N 1
ATOM 768 C CA . LEU B 1 27 ? -9.124 -6.091 -12.409 1.00 52.50 18 LEU B CA 1
ATOM 769 C C . LEU B 1 27 ? -9.004 -5.646 -10.992 1.00 54.58 18 LEU B C 1
ATOM 770 O O . LEU B 1 27 ? -9.474 -6.320 -10.086 1.00 56.78 18 LEU B O 1
ATOM 775 N N . CYS B 1 28 ? -8.347 -4.513 -10.786 1.00 54.99 19 CYS B N 1
ATOM 776 C CA . CYS B 1 28 ? -8.133 -4.002 -9.431 1.00 54.90 19 CYS B CA 1
ATOM 777 C C . CYS B 1 28 ? -8.341 -2.496 -9.329 1.00 55.28 19 CYS B C 1
ATOM 778 O O . CYS B 1 28 ? -7.850 -1.728 -10.168 1.00 54.94 19 CYS B O 1
ATOM 781 N N . PHE B 1 29 ? -9.040 -2.097 -8.277 1.00 54.28 20 PHE B N 1
ATOM 782 C CA . PHE B 1 29 ? -9.301 -0.678 -8.040 1.00 58.07 20 PHE B CA 1
ATOM 783 C C . PHE B 1 29 ? -8.028 0.046 -7.779 1.00 58.51 20 PHE B C 1
ATOM 784 O O . PHE B 1 29 ? -7.067 -0.516 -7.285 1.00 58.40 20 PHE B O 1
ATOM 792 N N . GLU B 1 30 ? -8.013 1.270 -8.247 1.00 61.28 21 GLU B N 1
ATOM 793 C CA . GLU B 1 30 ? -6.993 2.235 -7.868 1.00 64.60 21 GLU B CA 1
ATOM 794 C C . GLU B 1 30 ? -6.739 2.086 -6.358 1.00 65.69 21 GLU B C 1
ATOM 795 O O . GLU B 1 30 ? -7.677 2.072 -5.569 1.00 66.68 21 GLU B O 1
ATOM 801 N N . PRO B 1 31 ? -5.490 1.953 -5.943 1.00 67.64 22 PRO B N 1
ATOM 802 C CA . PRO B 1 31 ? -5.326 1.682 -4.544 1.00 68.95 22 PRO B CA 1
ATOM 803 C C . PRO B 1 31 ? -5.246 2.965 -3.758 1.00 71.05 22 PRO B C 1
ATOM 804 O O . PRO B 1 31 ? -5.311 2.956 -2.540 1.00 70.26 22 PRO B O 1
ATOM 808 N N . ASP B 1 32 ? -5.087 4.056 -4.496 1.00 74.03 23 ASP B N 1
ATOM 809 C CA . ASP B 1 32 ? -4.905 5.435 -3.899 1.00 76.07 23 ASP B CA 1
ATOM 810 C C . ASP B 1 32 ? -6.192 6.273 -3.809 1.00 76.39 23 ASP B C 1
ATOM 811 O O . ASP B 1 32 ? -6.618 6.911 -4.780 1.00 76.73 23 ASP B O 1
ATOM 816 N N . PRO B 1 33 ? -6.765 6.336 -2.616 1.00 76.88 24 PRO B N 1
ATOM 817 C CA . PRO B 1 33 ? -8.042 6.969 -2.308 1.00 77.48 24 PRO B CA 1
ATOM 818 C C . PRO B 1 33 ? -8.220 8.341 -2.898 1.00 79.33 24 PRO B C 1
ATOM 819 O O . PRO B 1 33 ? -9.338 8.751 -3.194 1.00 80.57 24 PRO B O 1
ATOM 823 N N . THR B 1 34 ? -7.120 9.048 -3.066 1.00 80.03 25 THR B N 1
ATOM 824 C CA . THR B 1 34 ? -7.196 10.476 -3.437 1.00 81.78 25 THR B CA 1
ATOM 825 C C . THR B 1 34 ? -7.306 10.621 -4.949 1.00 82.47 25 THR B C 1
ATOM 826 O O . THR B 1 34 ? -7.459 11.720 -5.486 1.00 85.50 25 THR B O 1
ATOM 830 N N . LYS B 1 35 ? -7.206 9.485 -5.630 1.00 80.14 26 LYS B N 1
ATOM 831 C CA . LYS B 1 35 ? -7.253 9.461 -7.113 1.00 79.16 26 LYS B CA 1
ATOM 832 C C . LYS B 1 35 ? -8.594 8.999 -7.647 1.00 76.90 26 LYS B C 1
ATOM 833 O O . LYS B 1 35 ? -9.425 8.410 -6.953 1.00 75.34 26 LYS B O 1
ATOM 839 N N . ALA B 1 36 ? -8.777 9.278 -8.916 1.00 76.30 27 ALA B N 1
ATOM 840 C CA . ALA B 1 36 ? -9.983 8.847 -9.615 1.00 75.64 27 ALA B CA 1
ATOM 841 C C . ALA B 1 36 ? -10.177 7.329 -9.377 1.00 73.82 27 ALA B C 1
ATOM 842 O O . ALA B 1 36 ? -9.224 6.519 -9.467 1.00 71.36 27 ALA B O 1
ATOM 844 N N . ARG B 1 37 ? -11.402 6.976 -8.997 1.00 72.94 28 ARG B N 1
ATOM 845 C CA . ARG B 1 37 ? -11.794 5.570 -8.869 1.00 71.45 28 ARG B CA 1
ATOM 846 C C . ARG B 1 37 ? -11.879 4.958 -10.263 1.00 68.60 28 ARG B C 1
ATOM 847 O O . ARG B 1 37 ? -12.811 5.228 -11.016 1.00 69.07 28 ARG B O 1
ATOM 855 N N . VAL B 1 38 ? -10.858 4.184 -10.595 1.00 63.39 29 VAL B N 1
ATOM 856 C CA . VAL B 1 38 ? -10.833 3.422 -11.841 1.00 60.57 29 VAL B CA 1
ATOM 857 C C . VAL B 1 38 ? -10.331 2.015 -11.635 1.00 56.02 29 VAL B C 1
ATOM 858 O O . VAL B 1 38 ? -9.780 1.667 -10.613 1.00 54.32 29 VAL B O 1
ATOM 862 N N . LEU B 1 39 ? -10.501 1.223 -12.668 1.00 54.30 30 LEU B N 1
ATOM 863 C CA . LEU B 1 39 ? -10.121 -0.219 -12.624 1.00 50.43 30 LEU B CA 1
ATOM 864 C C . LEU B 1 39 ? -8.967 -0.470 -13.514 1.00 50.27 30 LEU B C 1
ATOM 865 O O . LEU B 1 39 ? -9.032 -0.223 -14.693 1.00 51.79 30 LEU B O 1
ATOM 870 N N . TYR B 1 40 ? -7.906 -1.025 -12.947 1.00 51.52 31 TYR B N 1
ATOM 871 C CA . TYR B 1 40 ? -6.722 -1.415 -13.729 1.00 52.33 31 TYR B CA 1
ATOM 872 C C . TYR B 1 40 ? -6.616 -2.883 -13.958 1.00 52.51 31 TYR B C 1
ATOM 873 O O . TYR B 1 40 ? -6.907 -3.677 -13.102 1.00 53.40 31 TYR B O 1
ATOM 882 N N . ASP B 1 41 ? -6.187 -3.215 -15.145 1.00 53.37 32 ASP B N 1
ATOM 883 C CA . ASP B 1 41 ? -5.789 -4.591 -15.472 1.00 55.96 32 ASP B CA 1
ATOM 884 C C . ASP B 1 41 ? -4.646 -4.930 -14.579 1.00 54.05 32 ASP B C 1
ATOM 885 O O . ASP B 1 41 ? -3.691 -4.170 -14.468 1.00 52.65 32 ASP B O 1
ATOM 890 N N . ALA B 1 42 ? -4.741 -6.080 -13.953 1.00 52.05 33 ALA B N 1
ATOM 891 C CA . ALA B 1 42 ? -3.735 -6.472 -12.977 1.00 53.42 33 ALA B CA 1
ATOM 892 C C . ALA B 1 42 ? -3.587 -7.974 -12.835 1.00 54.66 33 ALA B C 1
ATOM 893 O O . ALA B 1 42 ? -4.359 -8.770 -13.362 1.00 52.73 33 ALA B O 1
ATOM 895 N N . LYS B 1 43 ? -2.615 -8.311 -12.030 1.00 57.67 34 LYS B N 1
ATOM 896 C CA . LYS B 1 43 ? -2.254 -9.688 -11.791 1.00 60.21 34 LYS B CA 1
ATOM 897 C C . LYS B 1 43 ? -1.931 -9.971 -10.339 1.00 60.61 34 LYS B C 1
ATOM 898 O O . LYS B 1 43 ? -1.218 -9.217 -9.702 1.00 60.67 34 LYS B O 1
ATOM 904 N N . ILE B 1 44 ? -2.460 -11.076 -9.824 1.00 60.75 35 ILE B N 1
ATOM 905 C CA . ILE B 1 44 ? -2.144 -11.499 -8.450 1.00 60.87 35 ILE B CA 1
ATOM 906 C C . ILE B 1 44 ? -0.760 -12.085 -8.413 1.00 62.52 35 ILE B C 1
ATOM 907 O O . ILE B 1 44 ? -0.473 -13.090 -9.065 1.00 64.17 35 ILE B O 1
ATOM 912 N N . VAL B 1 45 ? 0.083 -11.428 -7.636 1.00 63.02 36 VAL B N 1
ATOM 913 C CA . VAL B 1 45 ? 1.514 -11.761 -7.523 1.00 65.54 36 VAL B CA 1
ATOM 914 C C . VAL B 1 45 ? 1.686 -12.690 -6.361 1.00 68.48 36 VAL B C 1
ATOM 915 O O . VAL B 1 45 ? 2.321 -13.707 -6.437 1.00 71.40 36 VAL B O 1
ATOM 919 N N . ASP B 1 46 ? 1.068 -12.281 -5.277 1.00 69.14 37 ASP B N 1
ATOM 920 C CA . ASP B 1 46 ? 1.076 -13.028 -4.014 1.00 71.18 37 ASP B CA 1
ATOM 921 C C . ASP B 1 46 ? -0.202 -12.878 -3.209 1.00 69.35 37 ASP B C 1
ATOM 922 O O . ASP B 1 46 ? -0.796 -11.791 -3.118 1.00 66.91 37 ASP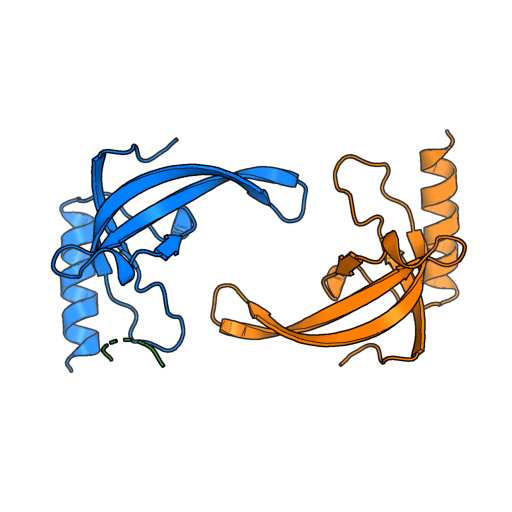 B O 1
ATOM 927 N N . VAL B 1 47 ? -0.571 -13.989 -2.586 1.00 69.72 38 VAL B N 1
ATOM 928 C CA . VAL B 1 47 ? -1.609 -13.987 -1.560 1.00 70.18 38 VAL B CA 1
ATOM 929 C C . VAL B 1 47 ? -1.080 -14.367 -0.216 1.00 72.49 38 VAL B C 1
ATOM 930 O O . VAL B 1 47 ? -0.084 -15.042 -0.054 1.00 76.18 38 VAL B O 1
ATOM 934 N N . ILE B 1 48 ? -1.758 -13.855 0.766 1.00 72.94 39 ILE B N 1
ATOM 935 C CA . ILE B 1 48 ? -1.251 -13.903 2.120 1.00 74.25 39 ILE B CA 1
ATOM 936 C C . ILE B 1 48 ? -2.412 -13.915 3.064 1.00 75.15 39 ILE B C 1
ATOM 937 O O . ILE B 1 48 ? -3.305 -13.051 2.987 1.00 74.92 39 ILE B O 1
ATOM 942 N N . VAL B 1 49 ? -2.407 -14.874 3.962 1.00 76.67 40 VAL B N 1
ATOM 943 C CA . VAL B 1 49 ? -3.386 -14.853 5.038 1.00 77.45 40 VAL B CA 1
ATOM 944 C C . VAL B 1 49 ? -2.989 -13.817 6.059 1.00 77.00 40 VAL B C 1
ATOM 945 O O . VAL B 1 49 ? -1.921 -13.846 6.625 1.00 77.41 40 VAL B O 1
ATOM 949 N N . GLY B 1 50 ? -3.863 -12.859 6.226 1.00 77.56 41 GLY B N 1
ATOM 950 C CA . GLY B 1 50 ? -3.646 -11.762 7.184 1.00 78.13 41 GLY B CA 1
ATOM 951 C C . GLY B 1 50 ? -4.684 -11.790 8.268 1.00 78.99 41 GLY B C 1
ATOM 952 O O . GLY B 1 50 ? -5.428 -12.746 8.414 1.00 79.96 41 GLY B O 1
ATOM 953 N N . LYS B 1 51 ? -4.742 -10.715 9.013 1.00 80.13 42 LYS B N 1
ATOM 954 C CA . LYS B 1 51 ? -5.639 -10.645 10.165 1.00 81.94 42 LYS B CA 1
ATOM 955 C C . LYS B 1 51 ? -6.307 -9.292 10.362 1.00 82.15 42 LYS B C 1
ATOM 956 O O . LYS B 1 51 ? -5.668 -8.233 10.337 1.00 82.21 42 LYS B O 1
ATOM 962 N N . ASP B 1 52 ? -7.618 -9.378 10.535 1.00 83.84 43 ASP B N 1
ATOM 963 C CA . ASP B 1 52 ? -8.475 -8.198 10.756 1.00 85.33 43 ASP B CA 1
ATOM 964 C C . ASP B 1 52 ? -8.361 -7.670 12.181 1.00 84.93 43 ASP B C 1
ATOM 965 O O . ASP B 1 52 ? -7.753 -8.274 13.064 1.00 85.83 43 ASP B O 1
ATOM 970 N N . GLU B 1 53 ? -8.950 -6.512 12.371 1.00 84.52 44 GLU B N 1
ATOM 971 C CA . GLU B 1 53 ? -8.695 -5.718 13.585 1.00 84.26 44 GLU B CA 1
ATOM 972 C C . GLU B 1 53 ? -9.080 -6.554 14.785 1.00 82.96 44 GLU B C 1
ATOM 973 O O . GLU B 1 53 ? -8.582 -6.363 15.888 1.00 83.13 44 GLU B O 1
ATOM 979 N N . LYS B 1 54 ? -9.975 -7.489 14.504 1.00 81.08 45 LYS B N 1
ATOM 980 C CA . LYS B 1 54 ? -10.548 -8.438 15.471 1.00 79.60 45 LYS B CA 1
ATOM 981 C C . LYS B 1 54 ? -10.085 -9.851 15.198 1.00 78.76 45 LYS B C 1
ATOM 982 O O . LYS B 1 54 ? -10.754 -10.828 15.526 1.00 77.65 45 LYS B O 1
ATOM 988 N N . GLY B 1 55 ? -8.935 -9.924 14.568 1.00 77.01 46 GLY B N 1
ATOM 989 C CA . GLY B 1 55 ? -8.111 -11.111 14.614 1.00 77.25 46 GLY B CA 1
ATOM 990 C C . GLY B 1 55 ? -8.586 -12.223 13.733 1.00 78.35 46 GLY B C 1
ATOM 991 O O . GLY B 1 55 ? -7.978 -13.276 13.695 1.00 79.15 46 GLY B O 1
ATOM 992 N N . ARG B 1 56 ? -9.697 -11.997 13.050 1.00 77.89 47 ARG B N 1
ATOM 993 C CA . ARG B 1 56 ? -10.166 -12.974 12.016 1.00 78.35 47 ARG B CA 1
ATOM 994 C C . ARG B 1 56 ? -9.209 -13.025 10.855 1.00 76.97 47 ARG B C 1
ATOM 995 O O . ARG B 1 56 ? -8.634 -12.012 10.454 1.00 74.70 47 ARG B O 1
ATOM 1003 N N . LYS B 1 57 ? -9.068 -14.234 10.326 1.00 78.02 48 LYS B N 1
ATOM 1004 C CA . LYS B 1 57 ? -8.292 -14.475 9.102 1.00 78.42 48 LYS B CA 1
ATOM 1005 C C . LYS B 1 57 ? -8.995 -13.880 7.898 1.00 77.39 48 LYS B C 1
ATOM 1006 O O . LYS B 1 57 ? -10.140 -14.203 7.577 1.00 77.44 48 LYS B O 1
ATOM 1012 N N . ILE B 1 58 ? -8.268 -12.964 7.282 1.00 76.49 49 ILE B N 1
ATOM 1013 C CA . ILE B 1 58 ? -8.649 -12.338 6.013 1.00 76.39 49 ILE B CA 1
ATOM 1014 C C . ILE B 1 58 ? -7.492 -12.423 4.994 1.00 76.12 49 ILE B C 1
ATOM 1015 O O . ILE B 1 58 ? -6.311 -12.232 5.343 1.00 77.39 49 ILE B O 1
ATOM 1020 N N . PRO B 1 59 ? -7.825 -12.715 3.730 1.00 75.00 50 PRO B N 1
ATOM 1021 C CA . PRO B 1 59 ? -6.799 -12.766 2.706 1.00 73.63 50 PRO B CA 1
ATOM 1022 C C . PRO B 1 59 ? -6.357 -11.399 2.269 1.00 71.13 50 PRO B C 1
ATOM 1023 O O . PRO B 1 59 ? -7.152 -10.468 2.167 1.00 69.91 50 PRO B O 1
ATOM 1027 N N . GLU B 1 60 ? -5.059 -11.305 2.056 1.00 70.06 51 GLU B N 1
ATOM 1028 C CA . GLU B 1 60 ? -4.454 -10.148 1.411 1.00 68.30 51 GLU B CA 1
ATOM 1029 C C . GLU B 1 60 ? -3.828 -10.580 0.122 1.00 65.74 51 GLU B C 1
ATOM 1030 O O . GLU B 1 60 ? -3.329 -11.704 -0.004 1.00 63.90 51 GLU B O 1
ATOM 1036 N N . TYR B 1 61 ? -3.868 -9.636 -0.811 1.00 62.60 52 TYR B N 1
ATOM 1037 C CA . TYR B 1 61 ? -3.437 -9.844 -2.197 1.00 61.23 52 TYR B CA 1
ATOM 1038 C C . TYR B 1 61 ? -2.479 -8.760 -2.649 1.00 58.51 52 TYR B C 1
ATOM 1039 O O . TYR B 1 61 ? -2.776 -7.576 -2.627 1.00 57.13 52 TYR B O 1
ATOM 1048 N N . LEU B 1 62 ? -1.324 -9.207 -3.093 1.00 57.51 53 LEU B N 1
ATOM 1049 C CA . LEU B 1 62 ? -0.326 -8.302 -3.655 1.00 56.22 53 LEU B CA 1
ATOM 1050 C C . LEU B 1 62 ? -0.618 -8.177 -5.131 1.00 55.40 53 LEU B C 1
ATOM 1051 O O . LEU B 1 62 ? -0.668 -9.168 -5.843 1.00 54.66 53 LEU B O 1
ATOM 1056 N N . ILE B 1 63 ? -0.809 -6.960 -5.615 1.00 54.29 54 ILE B N 1
ATOM 1057 C CA . ILE B 1 63 ? -1.237 -6.840 -6.961 1.00 53.55 54 ILE B CA 1
ATOM 1058 C C . ILE B 1 63 ? -0.277 -6.078 -7.763 1.00 54.23 54 ILE B C 1
ATOM 1059 O O . ILE B 1 63 ? 0.296 -5.089 -7.348 1.00 54.63 54 ILE B O 1
ATOM 1064 N N . HIS B 1 64 ? -0.048 -6.655 -8.911 1.00 54.54 55 HIS B N 1
ATOM 1065 C CA . HIS B 1 64 ? 0.726 -6.070 -9.965 1.00 55.29 55 HIS B CA 1
ATOM 1066 C C . HIS B 1 64 ? -0.169 -5.480 -11.030 1.00 53.72 55 HIS B C 1
ATOM 1067 O O . HIS B 1 64 ? -1.079 -6.133 -11.544 1.00 53.71 55 HIS B O 1
ATOM 1074 N N . PHE B 1 65 ? 0.147 -4.241 -11.370 1.00 52.44 56 PHE B N 1
ATOM 1075 C CA . PHE B 1 65 ? -0.610 -3.468 -12.354 1.00 51.70 56 PHE B CA 1
ATOM 1076 C C . PHE B 1 65 ? -0.023 -3.590 -13.730 1.00 51.67 56 PHE B C 1
ATOM 1077 O O . PHE B 1 65 ? 1.083 -3.185 -14.008 1.00 56.41 56 PHE B O 1
ATOM 1085 N N . ASN B 1 66 ? -0.754 -4.214 -14.593 1.00 51.80 57 ASN B N 1
ATOM 1086 C CA . ASN B 1 66 ? -0.197 -4.475 -15.923 1.00 55.11 57 ASN B CA 1
ATOM 1087 C C . ASN B 1 66 ? 0.242 -3.177 -16.609 1.00 56.16 57 ASN B C 1
ATOM 1088 O O . ASN B 1 66 ? -0.538 -2.242 -16.791 1.00 52.81 57 ASN B O 1
ATOM 1093 N N . GLY B 1 67 ? 1.503 -3.173 -17.024 1.00 57.92 58 GLY B N 1
ATOM 1094 C CA . GLY B 1 67 ? 2.054 -2.109 -17.854 1.00 58.94 58 GLY B CA 1
ATOM 1095 C C . GLY B 1 67 ? 2.858 -1.151 -17.017 1.00 61.11 58 GLY B C 1
ATOM 1096 O O . GLY B 1 67 ? 3.552 -0.291 -17.513 1.00 63.71 58 GLY B O 1
ATOM 1097 N N . TRP B 1 68 ? 2.757 -1.353 -15.717 1.00 62.49 59 TRP B N 1
ATOM 1098 C CA . TRP B 1 68 ? 3.600 -0.649 -14.732 1.00 65.42 59 TRP B CA 1
ATOM 1099 C C . TRP B 1 68 ? 4.554 -1.607 -14.077 1.00 66.86 59 TRP B C 1
ATOM 1100 O O . TRP B 1 68 ? 4.219 -2.765 -13.847 1.00 65.90 59 TRP B O 1
ATOM 1111 N N . ASN B 1 69 ? 5.741 -1.136 -13.728 1.00 70.47 60 ASN B N 1
ATOM 1112 C CA . ASN B 1 69 ? 6.735 -2.062 -13.177 1.00 72.29 60 ASN B CA 1
ATOM 1113 C C . ASN B 1 69 ? 6.576 -2.292 -11.726 1.00 72.89 60 ASN B C 1
ATOM 1114 O O . ASN B 1 69 ? 5.805 -1.619 -11.037 1.00 72.95 60 ASN B O 1
ATOM 1119 N N . ARG B 1 70 ? 7.317 -3.290 -11.281 1.00 74.81 61 ARG B N 1
ATOM 1120 C CA . ARG B 1 70 ? 7.016 -3.955 -10.010 1.00 75.35 61 ARG B CA 1
ATOM 1121 C C . ARG B 1 70 ? 6.988 -3.000 -8.828 1.00 74.41 61 ARG B C 1
ATOM 1122 O O . ARG B 1 70 ? 6.385 -3.281 -7.765 1.00 73.94 61 ARG B O 1
ATOM 1130 N N . SER B 1 71 ? 7.558 -1.831 -9.038 1.00 73.70 62 SER B N 1
ATOM 1131 C CA . SER B 1 71 ? 7.713 -0.883 -7.925 1.00 73.21 62 SER B CA 1
ATOM 1132 C C . SER B 1 71 ? 6.374 -0.241 -7.647 1.00 70.09 62 SER B C 1
ATOM 1133 O O . SER B 1 71 ? 6.215 0.552 -6.720 1.00 68.09 62 SER B O 1
ATOM 1136 N N . TRP B 1 72 ? 5.408 -0.578 -8.478 1.00 67.39 63 TRP B N 1
ATOM 1137 C CA . TRP B 1 72 ? 4.050 0.003 -8.326 1.00 65.65 63 TRP B CA 1
ATOM 1138 C C . TRP B 1 72 ? 3.095 -1.011 -7.713 1.00 61.60 63 TRP B C 1
ATOM 1139 O O . TRP B 1 72 ? 1.930 -0.749 -7.522 1.00 59.93 63 TRP B O 1
ATOM 1150 N N . ASP B 1 73 ? 3.627 -2.178 -7.423 1.00 60.90 64 ASP B N 1
ATOM 1151 C CA . ASP B 1 73 ? 2.861 -3.241 -6.741 1.00 60.44 64 ASP B CA 1
ATOM 1152 C C . ASP B 1 73 ? 2.322 -2.752 -5.363 1.00 57.71 64 ASP B C 1
ATOM 1153 O O . ASP B 1 73 ? 3.010 -2.124 -4.612 1.00 56.97 64 ASP B O 1
ATOM 1158 N N . ARG B 1 74 ? 1.061 -3.048 -5.114 1.00 54.34 65 ARG B N 1
ATOM 1159 C CA . ARG B 1 74 ? 0.363 -2.658 -3.915 1.00 55.33 65 ARG B CA 1
ATOM 1160 C C . ARG B 1 74 ? -0.368 -3.820 -3.292 1.00 54.79 65 ARG B C 1
ATOM 1161 O O . ARG B 1 74 ? -0.847 -4.678 -3.993 1.00 54.70 65 ARG B O 1
ATOM 1169 N N . TRP B 1 75 ? -0.443 -3.811 -1.962 1.00 54.53 66 TRP B N 1
ATOM 1170 C CA . TRP B 1 75 ? -1.275 -4.767 -1.207 1.00 54.88 66 TRP B CA 1
ATOM 1171 C C . TRP B 1 75 ? -2.677 -4.229 -1.220 1.00 55.60 66 TRP B C 1
ATOM 1172 O O . TRP B 1 75 ? -2.929 -3.044 -0.970 1.00 58.52 66 TRP B O 1
ATOM 1183 N N . ALA B 1 76 ? -3.590 -5.134 -1.459 1.00 55.42 67 ALA B N 1
ATOM 1184 C CA . ALA B 1 76 ? -4.990 -4.807 -1.494 1.00 56.04 67 ALA B CA 1
ATOM 1185 C C . ALA B 1 76 ? -5.840 -5.859 -0.811 1.00 57.05 67 ALA B C 1
ATOM 1186 O O . ALA B 1 76 ? -5.518 -7.050 -0.777 1.00 57.67 67 ALA B O 1
ATOM 1188 N N . ALA B 1 77 ? -6.926 -5.364 -0.257 1.00 58.16 68 ALA B N 1
ATOM 1189 C CA . ALA B 1 77 ? -7.983 -6.187 0.343 1.00 59.63 68 ALA B CA 1
ATOM 1190 C C . ALA B 1 77 ? -8.828 -6.838 -0.749 1.00 60.72 68 ALA B C 1
ATOM 1191 O O . ALA B 1 77 ? -8.879 -6.325 -1.850 1.00 60.93 68 ALA B O 1
ATOM 1193 N N . GLU B 1 78 ? -9.446 -7.980 -0.435 1.00 64.34 69 GLU B N 1
ATOM 1194 C CA . GLU B 1 78 ? -10.364 -8.693 -1.370 1.00 67.60 69 GLU B CA 1
ATOM 1195 C C . GLU B 1 78 ? -11.404 -7.775 -2.005 1.00 67.14 69 GLU B C 1
ATOM 1196 O O . GLU B 1 78 ? -11.822 -7.950 -3.156 1.00 67.74 69 GLU B O 1
ATOM 1202 N N . ASP B 1 79 ? -11.787 -6.784 -1.241 1.00 65.60 70 ASP B N 1
ATOM 1203 C CA . ASP B 1 79 ? -12.797 -5.819 -1.681 1.00 67.37 70 ASP B CA 1
ATOM 1204 C C . ASP B 1 79 ? -12.390 -5.145 -2.992 1.00 65.84 70 ASP B C 1
ATOM 1205 O O . ASP B 1 79 ? -13.225 -4.633 -3.758 1.00 66.91 70 ASP B O 1
ATOM 1210 N N . HIS B 1 80 ? -11.093 -5.095 -3.197 1.00 62.56 71 HIS B N 1
ATOM 1211 C CA . HIS B 1 80 ? -10.515 -4.147 -4.142 1.00 61.70 71 HIS B CA 1
ATOM 1212 C C . HIS B 1 80 ? -10.160 -4.837 -5.442 1.00 59.91 71 HIS B C 1
ATOM 1213 O O . HIS B 1 80 ? -9.613 -4.251 -6.358 1.00 59.60 71 HIS B O 1
ATOM 1220 N N . VAL B 1 81 ? -10.476 -6.110 -5.481 1.00 57.28 72 VAL B N 1
ATOM 1221 C CA . VAL B 1 81 ? -10.068 -6.956 -6.566 1.00 55.41 72 VAL B CA 1
ATOM 1222 C C . VAL B 1 81 ? -11.293 -7.589 -7.180 1.00 55.97 72 VAL B C 1
ATOM 1223 O O . VAL B 1 81 ? -12.145 -8.160 -6.508 1.00 57.64 72 VAL B O 1
ATOM 1227 N N . LEU B 1 82 ? -11.402 -7.414 -8.470 1.00 55.90 73 LEU B N 1
ATOM 1228 C CA . LEU B 1 82 ? -12.500 -7.949 -9.210 1.00 56.99 73 LEU B CA 1
ATOM 1229 C C . LEU B 1 82 ? -12.008 -8.997 -10.190 1.00 58.12 73 LEU B C 1
ATOM 1230 O O . LEU B 1 82 ? -10.932 -8.903 -10.768 1.00 56.04 73 LEU B O 1
ATOM 1235 N N . ARG B 1 83 ? -12.826 -10.012 -10.325 1.00 60.88 74 ARG B N 1
ATOM 1236 C CA . ARG B 1 83 ? -12.676 -10.999 -11.385 1.00 62.30 74 ARG B CA 1
ATOM 1237 C C . ARG B 1 83 ? -12.792 -10.395 -12.799 1.00 62.32 74 ARG B C 1
ATOM 1238 O O . ARG B 1 83 ? -13.701 -9.625 -13.139 1.00 59.35 74 ARG B O 1
ATOM 1246 N N . ASP B 1 84 ? -11.877 -10.841 -13.638 1.00 64.10 75 ASP B N 1
ATOM 1247 C CA . ASP B 1 84 ? -11.780 -10.366 -15.045 1.00 66.13 75 ASP B CA 1
ATOM 1248 C C . ASP B 1 84 ? -12.888 -10.885 -15.938 1.00 66.53 75 ASP B C 1
ATOM 1249 O O . ASP B 1 84 ? -12.685 -11.735 -16.793 1.00 69.21 75 ASP B O 1
ATOM 1254 N N . THR B 1 85 ? -14.015 -10.237 -15.800 1.00 66.05 76 THR B N 1
ATOM 1255 C CA . THR B 1 85 ? -15.302 -10.722 -16.250 1.00 66.14 76 THR B CA 1
ATOM 1256 C C . THR B 1 85 ? -15.979 -9.693 -17.199 1.00 65.30 76 THR B C 1
ATOM 1257 O O . THR B 1 85 ? -15.608 -8.538 -17.201 1.00 63.92 76 THR B O 1
ATOM 1261 N N . ASP B 1 86 ? -16.887 -10.135 -18.063 1.00 64.66 77 ASP B N 1
ATOM 1262 C CA . ASP B 1 86 ? -17.568 -9.208 -19.006 1.00 64.04 77 ASP B CA 1
ATOM 1263 C C . ASP B 1 86 ? -18.183 -8.039 -18.218 1.00 63.66 77 ASP B C 1
ATOM 1264 O O . ASP B 1 86 ? -18.097 -6.872 -18.587 1.00 62.64 77 ASP B O 1
ATOM 1269 N N . GLU B 1 87 ? -18.777 -8.370 -17.102 1.00 64.41 78 GLU B N 1
ATOM 1270 C CA . GLU B 1 87 ? -19.544 -7.372 -16.348 1.00 66.26 78 GLU B CA 1
ATOM 1271 C C . GLU B 1 87 ? -18.627 -6.384 -15.683 1.00 62.98 78 GLU B C 1
ATOM 1272 O O . GLU B 1 87 ? -18.961 -5.196 -15.515 1.00 63.44 78 GLU B O 1
ATOM 1278 N N . ASN B 1 88 ? -17.470 -6.878 -15.296 1.00 58.90 79 ASN B N 1
ATOM 1279 C CA . ASN B 1 88 ? -16.480 -6.039 -14.609 1.00 57.29 79 ASN B CA 1
ATOM 1280 C C . ASN B 1 88 ? -15.723 -5.148 -15.602 1.00 55.87 79 ASN B C 1
ATOM 1281 O O . ASN B 1 88 ? -15.227 -4.075 -15.274 1.00 52.22 79 ASN B O 1
ATOM 1286 N N . ARG B 1 89 ? -15.677 -5.640 -16.837 1.00 56.29 80 ARG B N 1
ATOM 1287 C CA . ARG B 1 89 ? -15.023 -4.952 -17.957 1.00 54.77 80 ARG B CA 1
ATOM 1288 C C . ARG B 1 89 ? -15.936 -3.826 -18.373 1.00 56.24 80 ARG B C 1
ATOM 1289 O O . ARG B 1 89 ? -15.523 -2.751 -18.705 1.00 56.61 80 ARG B O 1
ATOM 1297 N N . ARG B 1 90 ? -17.208 -4.107 -18.364 1.00 56.46 81 ARG B N 1
ATOM 1298 C CA . ARG B 1 90 ? -18.169 -3.070 -18.577 1.00 59.23 81 ARG B CA 1
ATOM 1299 C 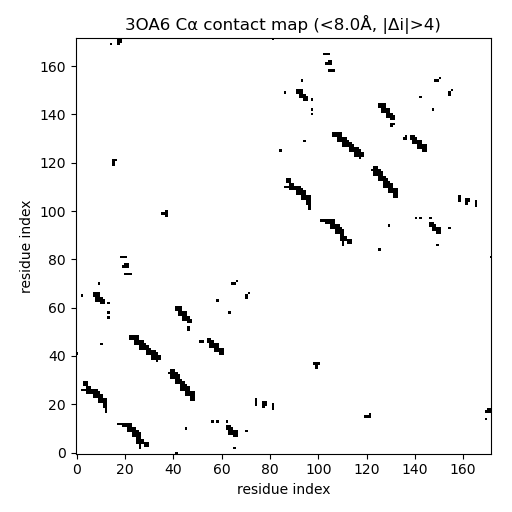C . ARG B 1 90 ? -18.044 -1.966 -17.503 1.00 56.64 81 ARG B C 1
ATOM 1300 O O . ARG B 1 90 ? -18.204 -0.810 -17.792 1.00 54.65 81 ARG B O 1
ATOM 1308 N N . LEU B 1 91 ? -17.769 -2.370 -16.282 1.00 54.07 82 LEU B N 1
ATOM 1309 C CA . LEU B 1 91 ? -17.701 -1.417 -15.168 1.00 54.10 82 LEU B CA 1
ATOM 1310 C C . LEU B 1 91 ? -16.439 -0.594 -15.371 1.00 54.76 82 LEU B C 1
ATOM 1311 O O . LEU B 1 91 ? -16.440 0.648 -15.205 1.00 55.71 82 LEU B O 1
ATOM 1316 N N . GLN B 1 92 ? -15.412 -1.275 -15.871 1.00 53.51 83 GLN B N 1
ATOM 1317 C CA . GLN B 1 92 ? -14.120 -0.633 -16.129 1.00 54.92 83 GLN B CA 1
ATOM 1318 C C . GLN B 1 92 ? -14.280 0.514 -17.114 1.00 57.55 83 GLN B C 1
ATOM 1319 O O . GLN B 1 92 ? -13.807 1.629 -16.908 1.00 57.96 83 GLN B O 1
ATOM 1325 N N . ARG B 1 93 ? -14.969 0.216 -18.180 1.00 59.90 84 ARG B N 1
ATOM 1326 C CA . ARG B 1 93 ? -15.108 1.181 -19.270 1.00 63.51 84 ARG B CA 1
ATOM 1327 C C . ARG B 1 93 ? -15.890 2.379 -18.716 1.00 64.60 84 ARG B C 1
ATOM 1328 O O . ARG B 1 93 ? -15.636 3.550 -19.037 1.00 65.52 84 ARG B O 1
ATOM 1336 N N . LYS B 1 94 ? -16.810 2.056 -17.842 1.00 62.48 85 LYS B N 1
ATOM 1337 C CA . LYS B 1 94 ? -17.791 3.050 -17.397 1.00 65.04 85 LYS B CA 1
ATOM 1338 C C . LYS B 1 94 ? -17.120 4.047 -16.462 1.00 62.68 85 LYS B C 1
ATOM 1339 O O . LYS B 1 94 ? -17.328 5.233 -16.553 1.00 64.15 85 LYS B O 1
ATOM 1345 N N . LEU B 1 95 ? -16.238 3.525 -15.636 1.00 59.83 86 LEU B N 1
ATOM 1346 C CA . LEU B 1 95 ? -15.463 4.327 -14.704 1.00 58.66 86 LEU B CA 1
ATOM 1347 C C . LEU B 1 95 ? -14.389 5.104 -15.471 1.00 60.15 86 LEU B C 1
ATOM 1348 O O . LEU B 1 95 ? -14.045 6.232 -15.128 1.00 61.80 86 LEU B O 1
ATOM 1353 N N . ALA B 1 96 ? -13.913 4.505 -16.545 1.00 61.08 87 ALA B N 1
ATOM 1354 C CA . ALA B 1 96 ? -12.830 5.103 -17.360 1.00 63.30 87 ALA B CA 1
ATOM 1355 C C . ALA B 1 96 ? -13.336 6.372 -18.059 1.00 67.19 87 ALA B C 1
ATOM 1356 O O . ALA B 1 96 ? -12.628 7.369 -18.165 1.00 69.14 87 ALA B O 1
ATOM 1358 N N . ARG B 1 97 ? -14.592 6.314 -18.470 1.00 70.57 88 ARG B N 1
ATOM 1359 C CA . ARG B 1 97 ? -15.269 7.440 -19.141 1.00 74.97 88 ARG B CA 1
ATOM 1360 C C . ARG B 1 97 ? -15.55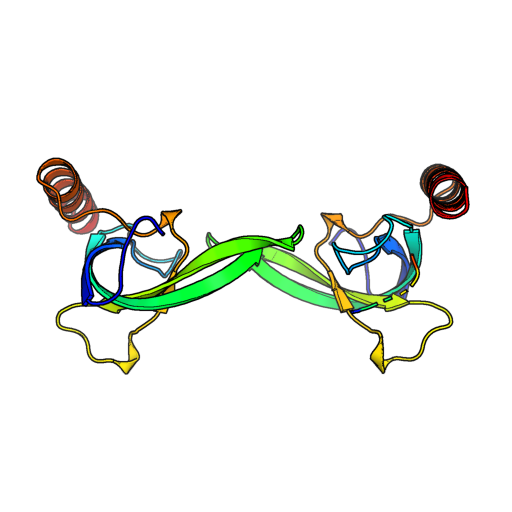4 8.558 -18.186 1.00 77.84 88 ARG B C 1
ATOM 1361 O O . ARG B 1 97 ? -15.497 9.729 -18.537 1.00 79.68 88 ARG B O 1
ATOM 1369 N N . LYS B 1 98 ? -15.872 8.178 -16.968 1.00 79.25 89 LYS B N 1
ATOM 1370 C CA . LYS B 1 98 ? -16.193 9.177 -15.933 1.00 82.16 89 LYS B CA 1
ATOM 1371 C C . LYS B 1 98 ? -14.937 9.950 -15.686 1.00 82.10 89 LYS B C 1
ATOM 1372 O O . LYS B 1 98 ? -14.919 11.161 -15.732 1.00 85.50 89 LYS B O 1
ATOM 1378 N N . ALA B 1 99 ? -13.863 9.194 -15.509 1.00 79.81 90 ALA B N 1
ATOM 1379 C CA . ALA B 1 99 ? -12.548 9.756 -15.166 1.00 78.78 90 ALA B CA 1
ATOM 1380 C C . ALA B 1 99 ? -11.949 10.697 -16.221 1.00 81.12 90 ALA B C 1
ATOM 1381 O O . ALA B 1 99 ? -11.237 11.638 -15.886 1.00 82.20 90 ALA B O 1
ATOM 1383 N N . VAL B 1 100 ? -12.258 10.463 -17.482 1.00 83.51 91 VAL B N 1
ATOM 1384 C CA . VAL B 1 100 ? -11.695 11.299 -18.552 1.00 86.85 91 VAL B CA 1
ATOM 1385 C C . VAL B 1 100 ? -12.496 12.589 -18.648 1.00 92.81 91 VAL B C 1
ATOM 1386 O O . VAL B 1 100 ? -11.960 13.705 -18.597 1.00 95.37 91 VAL B O 1
ATOM 1390 N N . ALA B 1 101 ? -13.799 12.401 -18.712 1.00 65.90 92 ALA B N 1
ATOM 1391 C CA . ALA B 1 101 ? -14.774 13.514 -18.574 1.00 68.06 92 ALA B CA 1
ATOM 1392 C C . ALA B 1 101 ? -14.724 14.179 -17.174 1.00 69.63 92 ALA B C 1
ATOM 1393 O O . ALA B 1 101 ? -13.663 14.233 -16.511 1.00 71.44 92 ALA B O 1
ATOM 2695 N N . HIS G 4 10 ? -0.740 -15.431 21.934 1.00 171.79 18 HIS G N 1
ATOM 2696 C CA . HIS G 4 10 ? 0.724 -15.241 22.141 1.00 175.97 18 HIS G CA 1
ATOM 2697 C C . HIS G 4 10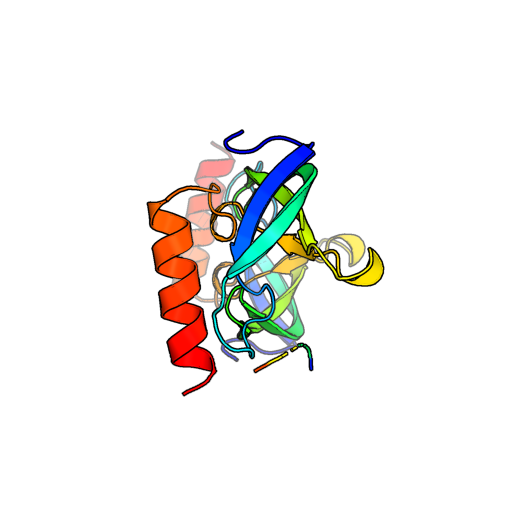 ? 1.004 -14.069 23.073 1.00 168.69 18 HIS G C 1
ATOM 2698 O O . HIS G 4 10 ? 2.154 -13.746 23.374 1.00 171.45 18 HIS G O 1
ATOM 2705 N N . ARG G 4 11 ? -0.063 -13.447 23.546 1.00 160.68 19 ARG G N 1
ATOM 2706 C CA . ARG G 4 11 ? 0.068 -12.252 24.380 1.00 154.14 19 ARG G CA 1
ATOM 2707 C C . ARG G 4 11 ? -0.648 -12.322 25.706 1.00 156.38 19 ARG G C 1
ATOM 2708 O O . ARG G 4 11 ? -1.830 -12.646 25.796 1.00 156.04 19 ARG G O 1
ATOM 2726 N N . VAL G 4 13 ? -2.392 -11.960 29.291 1.00 166.48 21 VAL G N 1
ATOM 2727 C CA . VAL G 4 13 ? -3.259 -12.680 30.229 1.00 177.50 21 VAL G CA 1
ATOM 2728 C C . VAL G 4 13 ? -4.634 -13.022 29.682 1.00 175.93 21 VAL G C 1
ATOM 2729 O O . VAL G 4 13 ? -5.297 -12.225 29.019 1.00 164.12 21 VAL G O 1
ATOM 2731 N N . LEU G 4 14 ? -5.058 -14.232 30.005 1.00 189.65 22 LEU G N 1
ATOM 2732 C CA . LEU G 4 14 ? -6.430 -14.674 29.716 1.00 192.11 22 LEU G CA 1
ATOM 2733 C C . LEU G 4 14 ? -7.425 -13.748 30.414 1.00 188.65 22 LEU G C 1
ATOM 2734 O O . LEU G 4 14 ? -7.229 -12.530 30.461 1.00 177.82 22 LEU G O 1
#

GO terms:
  GO:0045893 positive regulation of DNA-templated transcription (P, IDA)
  GO:0140566 histone reader activity (F, IDA)
  GO:0005634 nucleus (C, IDA)
  GO:0003677 DNA binding (F, IDA)
  GO:0072487 MSL complex (C, IDA)
  GO:0140046 histone H4K16ac reader activity (F, IDA)
  GO:0006355 regulation of DNA-templated transcription (P, IMP)
  GO:0005515 protein binding (F, IPI)
  GO:0005654 nucleoplasm (C, TAS)

InterPro domains:
  IPR000953 Chromo/chromo shadow domain [SM00298] (32-90)
  IPR008676 MRG [PTHR10880] (8-515)
  IPR016197 Chromo-like domain superfamily [SSF54160] (3-192)
  IPR026541 MRG domain [PF05712] (160-505)
  IPR038217 MRG, C-terminal domain superfamily [G3DSA:1.10.274.30] (165-316)
  IPR038217 MRG, C-terminal domain superfamily [G3DSA:1.10.274.30] (420-518)
  IPR053820 MSL3 chromodomain-like [PF22732] (11-87)

Sequence (172 aa):
FKFHSGEKVLCFEPDPTKARVLYDAKIVDVIVGKDEKGRKIPEYLIHFNGWNRSWDRWAAEDHVLRDTDENRRLQRKLARKAVAFKFHSGEKVLCFEPDPTKARVLYDAKIVDVIVGKDEKGRKIPEYLIHFNGWNRSWDRWAAEDHVLRDTDENRRLQRKLARKAVAHRVL

Foldseek 3Di:
DPDDAQDWWWFWDPDPVDQTAIFTKGFHDKDFDQDPPGDTFIKTWIDGPPDDPVPIDIDGPVGIGHPDPVVVVVRVVSVVVRVD/DVDDAQDWWWFWDPDPVDQTAIFTKGFHDKDFDADPPGDTFIKTWIDGPPDDPVPIDIDGPVGIGHPDPVVVVVRVVSVVVRVD/DPPD